Protein AF-A0A8J7KYQ0-F1 (afdb_monomer)

Structure (mmCIF, N/CA/C/O backbone):
data_AF-A0A8J7KYQ0-F1
#
_entry.id   AF-A0A8J7KYQ0-F1
#
loop_
_atom_site.group_PDB
_atom_site.id
_atom_site.type_symbol
_atom_site.label_atom_id
_atom_site.label_alt_id
_atom_site.label_comp_id
_atom_site.label_asym_id
_atom_site.label_entity_id
_atom_site.label_seq_id
_atom_site.pdbx_PDB_ins_code
_atom_site.Cartn_x
_atom_site.Cartn_y
_atom_site.Cartn_z
_atom_site.occupancy
_atom_site.B_iso_or_equiv
_atom_site.auth_seq_id
_atom_site.auth_comp_id
_atom_site.auth_asym_id
_atom_site.auth_atom_id
_atom_site.pdbx_PDB_model_num
ATOM 1 N N . MET A 1 1 ? -26.370 -4.526 -9.495 1.00 54.75 1 MET A N 1
ATOM 2 C CA . MET A 1 1 ? -25.594 -3.321 -9.130 1.00 54.75 1 MET A CA 1
ATOM 3 C C . MET A 1 1 ? -25.044 -3.590 -7.740 1.00 54.75 1 MET A C 1
ATOM 5 O O . MET A 1 1 ? -25.840 -3.920 -6.877 1.00 54.75 1 MET A O 1
ATOM 9 N N . ALA A 1 2 ? -23.726 -3.632 -7.558 1.00 66.69 2 ALA A N 1
ATOM 10 C CA . ALA A 1 2 ? -23.136 -4.050 -6.286 1.00 66.69 2 ALA A CA 1
ATOM 11 C C . ALA A 1 2 ? -22.965 -2.872 -5.328 1.00 66.69 2 ALA A C 1
ATOM 13 O O . ALA A 1 2 ? -22.535 -1.805 -5.773 1.00 66.69 2 ALA A O 1
ATOM 14 N N . LEU A 1 3 ? -23.238 -3.075 -4.037 1.00 78.31 3 LEU A N 1
ATOM 15 C CA . LEU A 1 3 ? -22.977 -2.042 -3.039 1.00 78.31 3 LEU A CA 1
ATOM 16 C C . LEU A 1 3 ? -21.464 -1.783 -2.883 1.00 78.31 3 LEU A C 1
ATOM 18 O O . LEU A 1 3 ? -20.649 -2.698 -3.075 1.00 78.31 3 LEU A O 1
ATOM 22 N N . PRO A 1 4 ? -21.070 -0.535 -2.563 1.00 79.50 4 PRO A N 1
ATOM 23 C CA . PRO A 1 4 ? -19.674 -0.181 -2.339 1.00 79.50 4 PRO A CA 1
ATOM 24 C C . PRO A 1 4 ? -19.111 -0.912 -1.113 1.00 79.50 4 PRO A C 1
ATOM 26 O O . PRO A 1 4 ? -19.818 -1.181 -0.142 1.00 79.50 4 PRO A O 1
ATOM 29 N N . ARG A 1 5 ? -17.812 -1.220 -1.148 1.00 86.94 5 ARG A N 1
ATOM 30 C CA . ARG A 1 5 ? -17.089 -1.770 0.004 1.00 86.94 5 ARG A CA 1
ATOM 31 C C . ARG A 1 5 ? -16.648 -0.633 0.928 1.00 86.94 5 ARG A C 1
ATOM 33 O O . ARG A 1 5 ? -16.149 0.384 0.450 1.00 86.94 5 ARG A O 1
ATOM 40 N N . LYS A 1 6 ? -16.792 -0.816 2.239 1.00 89.50 6 LYS A N 1
ATOM 41 C CA . LYS A 1 6 ? -16.379 0.141 3.276 1.00 89.50 6 LYS A CA 1
ATOM 42 C C . LYS A 1 6 ? -15.170 -0.389 4.034 1.00 89.50 6 LYS A C 1
ATOM 44 O O . LYS A 1 6 ? -15.173 -1.548 4.440 1.00 89.50 6 LYS A O 1
ATOM 49 N N . LEU A 1 7 ? -14.169 0.460 4.262 1.00 90.19 7 LEU A N 1
ATOM 50 C CA . LEU A 1 7 ? -13.067 0.156 5.178 1.00 90.19 7 LEU A CA 1
ATOM 51 C C . LEU A 1 7 ? -13.636 0.005 6.599 1.00 90.19 7 LEU A C 1
ATOM 53 O O . LEU A 1 7 ? -14.328 0.904 7.075 1.00 90.19 7 LEU A O 1
ATOM 57 N N . LYS A 1 8 ? -13.387 -1.134 7.251 1.00 90.38 8 LYS A N 1
ATOM 58 C CA . LYS A 1 8 ? -13.863 -1.431 8.615 1.00 90.38 8 LYS A CA 1
ATOM 59 C C . LYS A 1 8 ? -12.754 -1.316 9.644 1.00 90.38 8 LYS A C 1
ATOM 61 O O . LYS A 1 8 ? -12.941 -0.684 10.675 1.00 90.38 8 LYS A O 1
ATOM 66 N N . PHE A 1 9 ? -11.599 -1.895 9.335 1.00 90.12 9 PHE A N 1
ATOM 67 C CA . PHE A 1 9 ? -10.425 -1.844 10.197 1.00 90.12 9 PHE A CA 1
ATOM 68 C C . PHE A 1 9 ? -9.187 -1.572 9.368 1.00 90.12 9 PHE A C 1
ATOM 70 O O . PHE A 1 9 ? -9.071 -2.064 8.242 1.00 90.12 9 PHE A O 1
ATOM 77 N N . MET A 1 10 ? -8.254 -0.830 9.951 1.00 92.69 10 MET A N 1
ATOM 78 C CA . MET A 1 10 ? -6.953 -0.564 9.364 1.00 92.69 10 MET A CA 1
ATOM 79 C C . MET A 1 10 ? -5.838 -0.743 10.385 1.00 92.69 10 MET A C 1
ATOM 81 O O . MET A 1 10 ? -6.045 -0.609 11.589 1.00 92.69 10 MET A O 1
ATOM 85 N N . ASN A 1 11 ? -4.648 -1.016 9.872 1.00 92.00 11 ASN A N 1
ATOM 86 C CA . ASN A 1 11 ? -3.410 -0.959 10.619 1.00 92.00 11 ASN A CA 1
ATOM 87 C C . ASN A 1 11 ? -2.311 -0.384 9.719 1.00 92.00 11 ASN A C 1
ATOM 89 O O . ASN A 1 11 ? -2.334 -0.554 8.495 1.00 92.00 11 ASN A O 1
ATOM 93 N N . LEU A 1 12 ? -1.357 0.296 10.339 1.00 90.38 12 LEU A N 1
ATOM 94 C CA . LEU A 1 12 ? -0.141 0.780 9.714 1.00 90.38 12 LEU A CA 1
ATOM 95 C C . LEU A 1 12 ? 1.033 0.150 10.454 1.00 90.38 12 LEU A C 1
ATOM 97 O O . LEU A 1 12 ? 1.064 0.132 11.680 1.00 90.38 12 LEU A O 1
ATOM 101 N N . PHE A 1 13 ? 1.998 -0.355 9.708 1.00 88.56 13 PHE A N 1
ATOM 102 C CA . PHE A 1 13 ? 3.244 -0.865 10.237 1.00 88.56 13 PHE A CA 1
ATOM 103 C C . PHE A 1 13 ? 4.376 0.031 9.759 1.00 88.56 13 PHE A C 1
ATOM 105 O O . PHE A 1 13 ? 4.430 0.359 8.573 1.00 88.56 13 PHE A O 1
ATOM 112 N N . ASN A 1 14 ? 5.273 0.386 10.670 1.00 85.69 14 ASN A N 1
ATOM 113 C CA . ASN A 1 14 ? 6.532 1.054 10.365 1.00 85.69 14 ASN A CA 1
ATOM 114 C C . ASN A 1 14 ? 7.673 0.147 10.825 1.00 85.69 14 ASN A C 1
ATOM 116 O O . ASN A 1 14 ? 7.751 -0.160 12.013 1.00 85.69 14 ASN A O 1
ATOM 120 N N . ASP A 1 15 ? 8.472 -0.359 9.886 1.00 83.56 15 ASP A N 1
ATOM 121 C CA . ASP A 1 15 ? 9.552 -1.324 10.143 1.00 83.56 15 ASP A CA 1
ATOM 122 C C . ASP A 1 15 ? 9.108 -2.517 11.020 1.00 83.56 15 ASP A C 1
ATOM 124 O O . ASP A 1 15 ? 9.805 -2.984 11.916 1.00 83.56 15 ASP A O 1
ATOM 128 N N . GLY A 1 16 ? 7.890 -3.011 10.772 1.00 82.56 16 GLY A N 1
ATOM 129 C CA 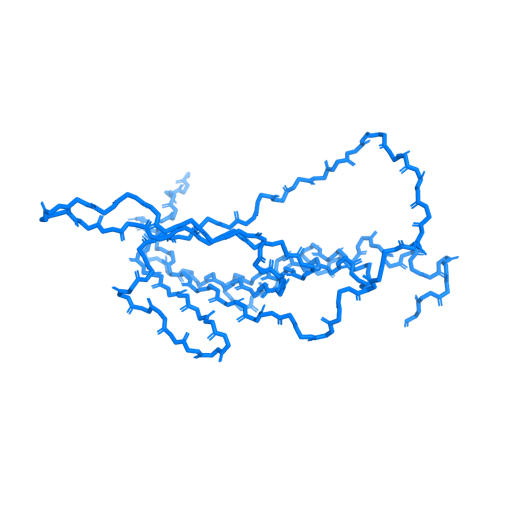. GLY A 1 16 ? 7.294 -4.141 11.493 1.00 82.56 16 GLY A CA 1
ATOM 130 C C . GLY A 1 16 ? 6.568 -3.776 12.793 1.00 82.56 16 GLY A C 1
ATOM 131 O O . GLY A 1 16 ? 5.771 -4.580 13.278 1.00 82.56 16 GLY A O 1
ATOM 132 N N . MET A 1 17 ? 6.742 -2.561 13.318 1.00 86.12 17 MET A N 1
ATOM 133 C CA . MET A 1 17 ? 6.001 -2.083 14.488 1.00 86.12 17 MET A CA 1
ATOM 134 C C . MET A 1 17 ? 4.581 -1.684 14.097 1.00 86.12 17 MET A C 1
ATOM 136 O O . MET A 1 17 ? 4.395 -0.881 13.190 1.00 86.12 17 MET A O 1
ATOM 140 N N . SER A 1 18 ? 3.581 -2.239 14.782 1.00 88.44 18 SER A N 1
ATOM 141 C CA . SER A 1 18 ? 2.156 -1.962 14.554 1.00 88.44 18 SER A CA 1
ATOM 142 C C . SER A 1 18 ? 1.724 -0.650 15.213 1.00 88.44 18 SER A C 1
ATOM 144 O O . SER A 1 18 ? 1.958 -0.451 16.401 1.00 88.44 18 SER A O 1
ATOM 146 N N . TYR A 1 19 ? 1.008 0.189 14.466 1.00 87.50 19 TYR A N 1
ATOM 147 C CA . TYR A 1 19 ? 0.425 1.463 14.911 1.00 87.50 19 TYR A CA 1
ATOM 148 C C . TYR A 1 19 ? -1.100 1.371 15.067 1.00 87.50 19 TYR A C 1
ATOM 150 O O . TYR A 1 19 ? -1.810 2.377 15.005 1.00 87.50 19 TYR A O 1
ATOM 158 N N . MET A 1 20 ? -1.633 0.163 15.252 1.00 87.31 20 MET A N 1
ATOM 159 C CA . MET A 1 20 ? -3.053 -0.064 15.513 1.00 87.31 20 MET A CA 1
ATOM 160 C C . MET A 1 20 ? -3.516 0.756 16.724 1.00 87.31 20 MET A C 1
ATOM 162 O O . MET A 1 20 ? -2.918 0.675 17.793 1.00 87.31 20 MET A O 1
ATOM 166 N N . GLY A 1 21 ? -4.574 1.550 16.548 1.00 83.00 21 GLY A N 1
ATOM 167 C CA . GLY A 1 21 ? -5.095 2.446 17.588 1.00 83.00 21 GLY A CA 1
ATOM 168 C C . GLY A 1 21 ? -4.341 3.774 17.743 1.00 83.00 21 GLY A C 1
ATOM 169 O O . GLY A 1 21 ? -4.811 4.631 18.479 1.00 83.00 21 GLY A O 1
ATOM 170 N N . ILE A 1 22 ? -3.221 3.966 17.036 1.00 84.38 22 ILE A N 1
ATOM 171 C CA . ILE A 1 22 ? -2.463 5.229 16.991 1.00 84.38 22 ILE A CA 1
ATOM 172 C C . ILE A 1 22 ? -2.682 5.919 15.641 1.00 84.38 22 ILE A C 1
ATOM 174 O O . ILE A 1 22 ? -3.004 7.100 15.579 1.00 84.38 22 ILE A O 1
ATOM 178 N N . ALA A 1 23 ? -2.531 5.175 14.541 1.00 81.44 23 ALA A N 1
ATOM 179 C CA . ALA A 1 23 ? -2.794 5.689 13.204 1.00 81.44 23 ALA A CA 1
ATOM 180 C C . ALA A 1 23 ? -4.308 5.734 12.950 1.00 81.44 23 ALA A C 1
ATOM 182 O O . ALA A 1 23 ? -4.938 4.702 12.715 1.00 81.44 23 ALA A O 1
ATOM 183 N N . THR A 1 24 ? -4.885 6.933 12.987 1.00 84.06 24 THR A N 1
ATOM 184 C CA . THR A 1 24 ? -6.325 7.165 12.787 1.00 84.06 24 THR A CA 1
ATOM 185 C C . THR A 1 24 ? -6.709 7.307 11.314 1.00 84.06 24 THR A C 1
ATOM 187 O O . THR A 1 24 ? -7.830 6.972 10.934 1.00 84.06 24 THR A O 1
ATOM 190 N N . ALA A 1 25 ? -5.780 7.758 10.465 1.00 84.25 25 ALA A N 1
ATOM 191 C CA . ALA A 1 25 ? -5.991 7.928 9.033 1.00 84.25 25 ALA A CA 1
ATOM 192 C C . ALA A 1 25 ? -4.720 7.613 8.231 1.00 84.25 25 ALA A C 1
ATOM 194 O O . ALA A 1 25 ? -3.605 7.905 8.656 1.00 84.25 25 ALA A O 1
ATOM 195 N N . VAL A 1 26 ? -4.890 7.039 7.037 1.00 84.06 26 VAL A N 1
ATOM 196 C CA . VAL A 1 26 ? -3.809 6.815 6.066 1.00 84.06 26 VAL A CA 1
ATOM 197 C C . VAL A 1 26 ? -4.278 7.290 4.699 1.00 84.06 26 VAL A C 1
ATOM 199 O O . VAL A 1 26 ? -5.305 6.843 4.192 1.00 84.06 26 VAL A O 1
ATOM 202 N N . THR A 1 27 ? -3.499 8.179 4.082 1.00 85.50 27 THR A N 1
ATOM 203 C CA . THR A 1 27 ? -3.706 8.592 2.690 1.00 85.50 27 THR A CA 1
ATOM 204 C C . THR A 1 27 ? -2.714 7.852 1.809 1.00 85.50 27 THR A C 1
ATOM 206 O O . THR A 1 27 ? -1.512 8.105 1.862 1.00 85.50 27 THR A O 1
ATOM 209 N N . LEU A 1 28 ? -3.215 6.919 1.001 1.00 84.06 28 LEU A N 1
ATOM 210 C CA . LEU A 1 28 ? -2.386 6.212 0.029 1.00 84.06 28 LEU A CA 1
ATOM 211 C C . LEU A 1 28 ? -1.940 7.170 -1.090 1.00 84.06 28 LEU A C 1
ATOM 213 O O . LEU A 1 28 ? -2.700 8.069 -1.466 1.00 84.06 28 LEU A O 1
ATOM 217 N N . PRO A 1 29 ? -0.730 6.991 -1.649 1.00 78.19 29 PRO A N 1
ATOM 218 C CA . PRO A 1 29 ? -0.236 7.854 -2.709 1.00 78.19 29 PRO A CA 1
ATOM 219 C C . PRO A 1 29 ? -1.156 7.792 -3.929 1.00 78.19 29 PRO A C 1
ATOM 221 O O . PRO A 1 29 ? -1.553 6.720 -4.392 1.00 78.19 29 PRO A O 1
ATOM 224 N N . LYS A 1 30 ? -1.480 8.964 -4.479 1.00 78.81 30 LYS A N 1
ATOM 225 C CA . LYS A 1 30 ? -2.261 9.053 -5.709 1.00 78.81 30 LYS A CA 1
ATOM 226 C C . LYS A 1 30 ? -1.416 8.557 -6.880 1.00 78.81 30 LYS A C 1
ATOM 228 O O . LYS A 1 30 ? -0.423 9.181 -7.247 1.00 78.81 30 LYS A O 1
ATOM 233 N N . LEU A 1 31 ? -1.842 7.462 -7.499 1.00 75.44 31 LEU A N 1
ATOM 234 C CA . LEU A 1 31 ? -1.203 6.943 -8.702 1.00 75.44 31 LEU A CA 1
ATOM 235 C C . LEU A 1 31 ? -1.687 7.740 -9.919 1.00 75.44 31 LEU A C 1
ATOM 237 O O . LEU A 1 31 ? -2.827 7.603 -10.360 1.00 75.44 31 LEU A O 1
ATOM 241 N N . THR A 1 32 ? -0.824 8.598 -10.461 1.00 68.94 32 THR A N 1
ATOM 242 C CA . THR A 1 32 ? -1.093 9.353 -11.695 1.00 68.94 32 THR A CA 1
ATOM 243 C C . THR A 1 32 ? 0.006 9.118 -12.714 1.00 68.94 32 THR A C 1
ATOM 245 O O . THR A 1 32 ? 1.170 9.410 -12.448 1.00 68.94 32 THR A O 1
ATOM 248 N N . ARG A 1 33 ? -0.369 8.671 -13.915 1.00 56.81 33 ARG A N 1
ATOM 249 C CA . ARG A 1 33 ? 0.528 8.662 -15.074 1.00 56.81 33 ARG A CA 1
ATOM 250 C C . ARG A 1 33 ? 0.626 10.072 -15.649 1.00 56.81 33 ARG A C 1
ATOM 252 O O . ARG A 1 33 ? -0.359 10.611 -16.149 1.00 56.81 33 ARG A O 1
ATOM 259 N N . LYS A 1 34 ? 1.813 10.673 -15.595 1.00 52.38 34 LYS A N 1
ATOM 260 C CA . LYS A 1 34 ? 2.080 11.952 -16.261 1.00 52.38 34 LYS A CA 1
ATOM 261 C C . LYS A 1 34 ? 2.439 11.676 -17.726 1.00 52.38 34 LYS A C 1
ATOM 263 O O . LYS A 1 34 ? 3.569 11.318 -18.024 1.00 52.38 34 LYS A O 1
ATOM 268 N N . LEU A 1 35 ? 1.463 11.810 -18.628 1.00 42.84 35 LEU A N 1
ATOM 269 C CA . LEU A 1 35 ? 1.586 11.485 -20.063 1.00 42.84 35 LEU A CA 1
ATOM 270 C C . LEU A 1 35 ? 2.150 12.638 -20.928 1.00 42.84 35 LEU A C 1
ATOM 272 O O . LEU A 1 35 ? 2.144 12.539 -22.150 1.00 42.84 35 LEU A O 1
ATOM 276 N N . GLY A 1 36 ? 2.629 13.735 -20.326 1.00 28.81 36 GLY A N 1
ATOM 277 C CA . GLY A 1 36 ? 3.064 14.934 -21.054 1.00 28.81 36 GLY A CA 1
ATOM 278 C C . GLY A 1 36 ? 4.263 15.651 -20.426 1.00 28.81 36 GLY A C 1
ATOM 279 O O . GLY A 1 36 ? 4.292 15.899 -19.218 1.00 28.81 36 GLY A O 1
ATOM 280 N N . SER A 1 37 ? 5.215 15.995 -21.301 1.00 33.03 37 SER A N 1
ATOM 281 C CA . SER A 1 37 ? 6.489 16.703 -21.092 1.00 33.03 37 SER A CA 1
ATOM 282 C C . SER A 1 37 ? 7.478 16.017 -20.148 1.00 33.03 37 SER A C 1
ATOM 284 O O . SER A 1 37 ? 7.783 16.503 -19.058 1.00 33.03 37 SER A O 1
ATOM 286 N N . TYR A 1 38 ? 8.048 14.913 -20.635 1.00 41.16 38 TYR A N 1
ATOM 287 C CA . TYR A 1 38 ? 9.401 14.508 -20.265 1.00 41.16 38 TYR A CA 1
ATOM 288 C C . TYR A 1 38 ? 10.363 15.649 -20.636 1.00 41.16 38 TYR A C 1
ATOM 290 O O . TYR A 1 38 ? 10.646 15.885 -21.809 1.00 41.16 38 TYR A O 1
ATOM 298 N N . ARG A 1 39 ? 10.836 16.397 -19.636 1.00 35.78 39 ARG A N 1
ATOM 299 C CA . ARG A 1 39 ? 12.098 17.131 -19.740 1.00 35.78 39 ARG A CA 1
ATOM 300 C C . ARG A 1 39 ? 13.166 16.205 -19.186 1.00 35.78 39 ARG A C 1
ATOM 302 O O . ARG A 1 39 ? 13.192 15.957 -17.983 1.00 35.78 39 ARG A O 1
ATOM 309 N N . GLY A 1 40 ? 13.996 15.679 -20.081 1.00 52.78 40 GLY A N 1
ATOM 310 C CA . GLY A 1 40 ? 15.217 14.986 -19.704 1.00 52.78 40 GLY A CA 1
ATOM 311 C C . GLY A 1 40 ? 16.094 15.909 -18.860 1.00 52.78 40 GLY A C 1
ATOM 312 O O . GLY A 1 40 ? 16.306 17.071 -19.202 1.00 52.78 40 GLY A O 1
ATOM 313 N N . GLY A 1 41 ? 16.573 15.386 -17.743 1.00 32.88 41 GLY A N 1
ATOM 314 C CA . GLY A 1 41 ? 17.595 15.993 -16.905 1.00 32.88 41 GLY A CA 1
ATOM 315 C C . GLY A 1 41 ? 18.366 14.851 -16.268 1.00 32.88 41 GLY A C 1
ATOM 316 O O . GLY A 1 41 ? 17.743 13.955 -15.709 1.00 32.88 41 GLY A O 1
ATOM 317 N N . GLY A 1 42 ? 19.686 14.844 -16.464 1.00 37.38 42 GLY A N 1
ATOM 318 C CA . GLY A 1 42 ? 20.588 13.717 -16.235 1.00 37.38 42 GLY A CA 1
ATOM 319 C C . GLY A 1 42 ? 20.306 12.881 -14.987 1.00 37.38 42 GLY A C 1
ATOM 320 O O . GLY A 1 42 ? 20.012 13.412 -13.918 1.00 37.38 42 GLY A O 1
ATOM 321 N N . MET A 1 43 ? 20.477 11.563 -15.132 1.00 44.06 43 MET A N 1
ATOM 322 C CA . MET A 1 43 ? 20.689 10.616 -14.033 1.00 44.06 43 MET A CA 1
ATOM 323 C C . MET A 1 43 ? 21.966 11.000 -13.267 1.00 44.06 43 MET A C 1
ATOM 325 O O . MET A 1 43 ? 23.019 10.404 -13.419 1.00 44.06 43 MET A O 1
ATOM 329 N N . ASN A 1 44 ? 21.852 12.057 -12.476 1.00 40.62 44 ASN A N 1
ATOM 330 C CA . ASN A 1 44 ? 22.730 12.462 -11.391 1.00 40.62 44 ASN A CA 1
ATOM 331 C C . ASN A 1 44 ? 21.816 12.951 -10.262 1.00 40.62 44 ASN A C 1
ATOM 333 O O . ASN A 1 44 ? 21.817 14.106 -9.853 1.00 40.62 44 ASN A O 1
ATOM 337 N N . GLY A 1 45 ? 20.968 12.044 -9.790 1.00 37.88 45 GLY A N 1
ATOM 338 C CA . GLY A 1 45 ? 20.383 12.107 -8.464 1.00 37.88 45 GLY A CA 1
ATOM 339 C C . GLY A 1 45 ? 20.745 10.785 -7.824 1.00 37.88 45 GLY A C 1
ATOM 340 O O . GLY A 1 45 ? 20.329 9.750 -8.336 1.00 37.88 45 GLY A O 1
ATOM 341 N N . ALA A 1 46 ? 21.591 10.815 -6.797 1.00 35.12 46 ALA A N 1
ATOM 342 C CA . ALA A 1 46 ? 21.977 9.638 -6.035 1.00 35.12 46 ALA A CA 1
ATOM 343 C C . ALA A 1 46 ? 20.764 8.7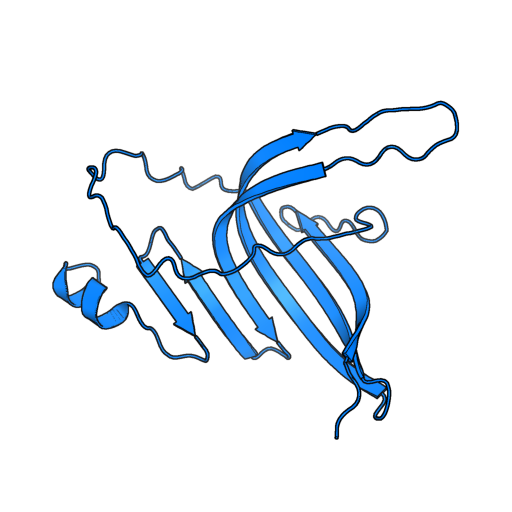18 -5.847 1.00 35.12 46 ALA A C 1
ATOM 345 O O . ALA A 1 46 ? 19.725 9.178 -5.362 1.00 35.12 46 ALA A O 1
ATOM 346 N N . ALA A 1 47 ? 20.893 7.447 -6.249 1.00 41.31 47 ALA A N 1
ATOM 347 C CA . ALA A 1 47 ? 19.944 6.417 -5.854 1.00 41.31 47 ALA A CA 1
ATOM 348 C C . ALA A 1 47 ? 19.696 6.611 -4.352 1.00 41.31 47 ALA A C 1
ATOM 350 O O . ALA A 1 47 ? 20.676 6.635 -3.597 1.00 41.31 47 ALA A O 1
ATOM 351 N N . PRO A 1 48 ? 18.454 6.870 -3.904 1.00 45.19 48 PRO A N 1
ATOM 352 C CA . PRO A 1 48 ? 18.194 7.042 -2.488 1.00 45.19 48 PRO A CA 1
ATOM 353 C C . PRO A 1 48 ? 18.695 5.774 -1.798 1.00 45.19 48 PRO A C 1
ATOM 355 O O . PRO A 1 48 ? 18.163 4.695 -2.041 1.00 45.19 48 PRO A O 1
ATOM 358 N N . GLY A 1 49 ? 19.791 5.911 -1.044 1.00 43.62 49 GLY A N 1
ATOM 359 C CA . GLY A 1 49 ? 20.458 4.826 -0.334 1.00 43.62 49 GLY A CA 1
ATOM 360 C C . GLY A 1 49 ? 19.455 3.903 0.345 1.00 43.62 49 GLY A C 1
ATOM 361 O O . GLY A 1 49 ? 18.433 4.372 0.852 1.00 43.62 49 GLY A O 1
ATOM 362 N N . ALA A 1 50 ? 19.784 2.613 0.306 1.00 48.41 50 ALA A N 1
ATOM 363 C CA . ALA A 1 50 ? 18.974 1.455 0.672 1.00 48.41 50 ALA A CA 1
ATOM 364 C C . ALA A 1 50 ? 18.355 1.472 2.089 1.00 48.41 50 ALA A C 1
ATOM 366 O O . ALA A 1 50 ? 17.555 0.594 2.395 1.00 48.41 50 ALA A O 1
ATOM 367 N N . ASP A 1 51 ? 18.643 2.490 2.904 1.00 52.62 51 ASP A N 1
ATOM 368 C CA . ASP A 1 51 ? 17.994 2.793 4.185 1.00 52.62 51 ASP A CA 1
ATOM 369 C C . ASP A 1 51 ? 16.677 3.555 3.976 1.00 52.62 51 ASP A C 1
ATOM 371 O O . ASP A 1 51 ? 16.532 4.730 4.325 1.00 52.62 51 ASP A O 1
ATOM 375 N N . ALA A 1 52 ? 15.715 2.915 3.318 1.00 61.44 52 ALA A N 1
ATOM 376 C CA . ALA A 1 52 ? 14.397 3.492 3.106 1.00 61.44 52 ALA A CA 1
ATOM 377 C C . ALA A 1 52 ? 13.369 2.789 3.999 1.00 61.44 52 ALA A C 1
ATOM 379 O O . ALA A 1 52 ? 13.286 1.562 4.008 1.00 61.44 52 ALA A O 1
ATOM 380 N N . VAL A 1 53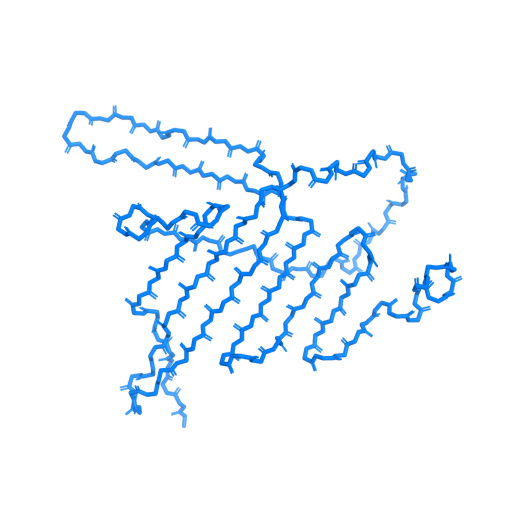 ? 12.594 3.595 4.728 1.00 65.94 53 VAL A N 1
ATOM 381 C CA . VAL A 1 53 ? 11.617 3.150 5.728 1.00 65.94 53 VAL A CA 1
ATOM 382 C C . VAL A 1 53 ? 10.587 2.246 5.062 1.00 65.94 53 VAL A C 1
ATOM 384 O O . VAL A 1 53 ? 10.009 2.616 4.028 1.00 65.94 53 VAL A O 1
ATOM 387 N N . MET A 1 54 ? 10.362 1.064 5.637 1.00 80.94 54 MET A N 1
ATOM 388 C CA . MET A 1 54 ? 9.345 0.143 5.154 1.00 80.94 54 MET A CA 1
ATOM 389 C C . MET A 1 54 ? 8.033 0.435 5.872 1.00 80.94 54 MET A C 1
ATOM 391 O O . MET A 1 54 ? 7.857 0.133 7.051 1.00 80.94 54 MET A O 1
ATOM 395 N N . LEU A 1 55 ? 7.075 0.982 5.132 1.00 86.56 55 LEU A N 1
ATOM 396 C C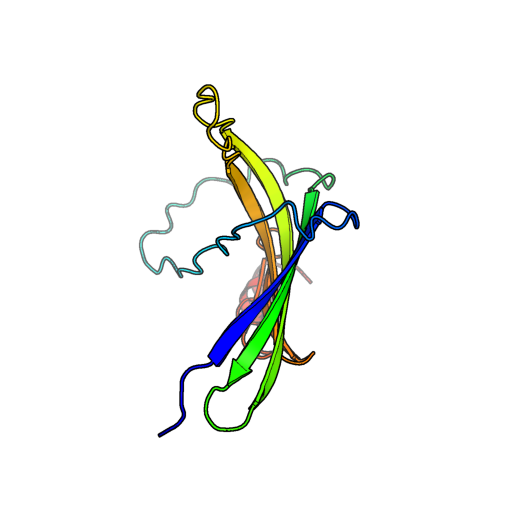A . LEU A 1 55 ? 5.724 1.185 5.632 1.00 86.56 55 LEU A CA 1
ATOM 397 C C . LEU A 1 55 ? 4.807 0.130 5.018 1.00 86.56 55 LEU A C 1
ATOM 399 O O . LEU A 1 55 ? 4.808 -0.090 3.804 1.00 86.56 55 LEU A O 1
ATOM 403 N N . ARG A 1 56 ? 3.988 -0.509 5.849 1.00 90.62 56 ARG A N 1
ATOM 404 C CA . ARG A 1 56 ? 2.938 -1.420 5.387 1.00 90.62 56 ARG A CA 1
ATOM 405 C C . ARG A 1 56 ? 1.595 -0.955 5.908 1.00 90.62 56 ARG A C 1
ATOM 407 O O . ARG A 1 56 ? 1.397 -0.862 7.109 1.00 90.62 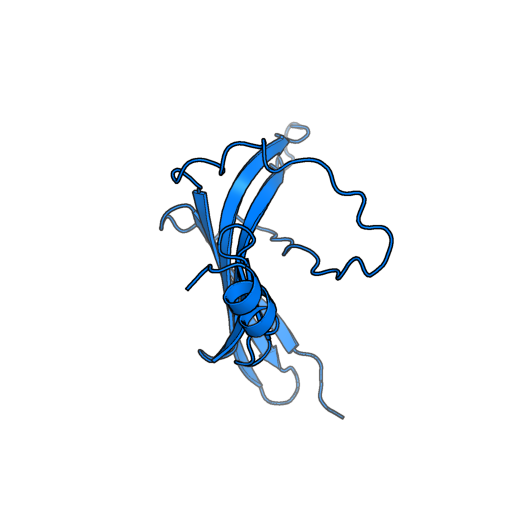56 ARG A O 1
ATOM 414 N N . PHE A 1 57 ? 0.652 -0.713 5.020 1.00 91.75 57 PHE A N 1
ATOM 415 C CA . PHE A 1 57 ? -0.741 -0.496 5.370 1.00 91.75 57 PHE A CA 1
ATOM 416 C C . PHE A 1 57 ? -1.534 -1.779 5.132 1.00 91.75 57 PHE A C 1
ATOM 418 O O . PHE A 1 57 ? -1.365 -2.434 4.107 1.00 91.75 57 PHE A O 1
ATOM 425 N N . THR A 1 58 ? -2.427 -2.115 6.056 1.00 93.19 58 THR A N 1
ATOM 426 C CA . THR A 1 58 ? -3.390 -3.207 5.894 1.00 93.19 58 THR A CA 1
ATOM 427 C C . THR A 1 58 ? -4.786 -2.693 6.210 1.00 93.19 58 THR A C 1
ATOM 429 O O . THR A 1 58 ? -4.993 -2.122 7.279 1.00 93.19 58 THR A O 1
ATOM 432 N N . GLY A 1 59 ? -5.745 -2.918 5.318 1.00 92.94 59 GLY A N 1
ATOM 433 C CA . GLY A 1 59 ? -7.144 -2.545 5.492 1.00 92.94 59 GLY A CA 1
ATOM 434 C C . GLY A 1 59 ? -8.077 -3.716 5.208 1.00 92.94 59 GLY A C 1
ATOM 435 O O . GLY A 1 59 ? -7.889 -4.444 4.236 1.00 92.94 59 GLY A O 1
ATOM 436 N N . SER A 1 60 ? -9.106 -3.881 6.035 1.00 92.19 60 SER A N 1
ATOM 437 C CA . SER A 1 60 ? -10.208 -4.815 5.785 1.00 92.19 60 SER A CA 1
ATOM 438 C C . SER A 1 60 ? -11.403 -4.047 5.238 1.00 92.19 60 SER A C 1
ATOM 440 O O . SER A 1 60 ? -11.919 -3.129 5.880 1.00 92.19 60 SER A O 1
ATOM 442 N N . TYR A 1 61 ? -11.835 -4.396 4.033 1.00 91.38 61 TYR A N 1
ATOM 443 C CA . TYR A 1 61 ? -12.971 -3.755 3.389 1.00 91.38 61 TYR A CA 1
ATOM 444 C C . TYR A 1 61 ? -14.125 -4.736 3.328 1.00 91.38 61 TYR A C 1
ATOM 446 O O . TYR A 1 61 ? -13.988 -5.825 2.783 1.00 91.38 61 TYR A O 1
ATOM 454 N N . GLN A 1 62 ? -15.270 -4.337 3.862 1.00 91.38 62 GLN A N 1
ATOM 455 C CA . GLN A 1 62 ? -16.465 -5.163 3.887 1.00 91.38 62 GLN A CA 1
ATOM 456 C C . GLN A 1 62 ? -17.509 -4.613 2.924 1.00 91.38 62 GLN A C 1
ATOM 458 O O . GLN A 1 62 ? -17.745 -3.403 2.870 1.00 91.38 62 GLN A O 1
ATOM 463 N N . ARG A 1 63 ? -18.141 -5.504 2.168 1.00 88.56 63 ARG A N 1
ATOM 464 C CA . ARG A 1 63 ? -19.291 -5.182 1.324 1.00 88.56 63 ARG A CA 1
ATOM 465 C C . ARG A 1 63 ? -20.568 -5.086 2.159 1.00 88.56 63 ARG A C 1
ATOM 467 O O . ARG A 1 63 ? -20.806 -5.944 3.005 1.00 88.56 63 ARG A O 1
ATOM 474 N N . ASP A 1 64 ? -21.391 -4.072 1.905 1.00 86.81 64 ASP A N 1
ATOM 475 C CA . ASP A 1 64 ? -22.616 -3.837 2.686 1.00 86.81 64 ASP A CA 1
ATOM 476 C C . ASP A 1 64 ? -23.766 -4.814 2.361 1.00 86.81 64 ASP A C 1
ATOM 478 O O . ASP A 1 64 ? -24.635 -5.016 3.202 1.00 86.81 64 ASP A O 1
ATOM 482 N N . ASP A 1 65 ? -23.799 -5.410 1.165 1.00 86.69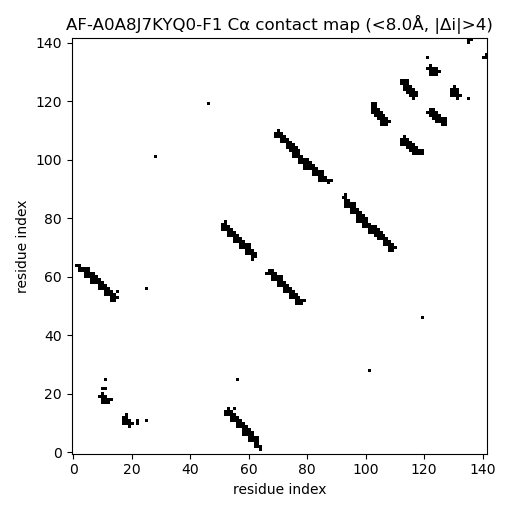 65 ASP A N 1
ATOM 483 C CA . ASP A 1 65 ? -24.857 -6.338 0.723 1.00 86.69 65 ASP A CA 1
ATOM 484 C C . ASP A 1 65 ? -24.553 -7.795 1.092 1.00 86.69 65 ASP A C 1
ATOM 486 O O . ASP A 1 65 ? -25.419 -8.499 1.602 1.00 86.69 65 ASP A O 1
ATOM 490 N N . THR A 1 66 ? -23.333 -8.262 0.822 1.00 87.56 66 THR A N 1
ATOM 491 C CA . THR A 1 66 ? -22.953 -9.674 0.994 1.00 87.56 66 THR A CA 1
ATOM 492 C C . THR A 1 66 ? -22.186 -9.950 2.281 1.00 87.56 66 THR A C 1
ATOM 494 O O . THR A 1 66 ? -21.974 -11.110 2.626 1.00 87.56 66 THR A O 1
ATOM 497 N N . GLY A 1 67 ? -21.706 -8.910 2.968 1.00 84.62 67 GLY A N 1
ATOM 498 C CA . GLY A 1 67 ? -20.805 -9.054 4.110 1.00 84.62 67 GLY A CA 1
ATOM 499 C C . GLY A 1 67 ? -19.410 -9.574 3.747 1.00 84.62 67 GLY A C 1
ATOM 500 O O . GLY A 1 67 ? -18.593 -9.747 4.647 1.00 84.62 67 GLY A O 1
ATOM 501 N N . GLU A 1 68 ? -19.127 -9.796 2.458 1.00 89.12 68 GLU A N 1
ATOM 502 C CA . GLU A 1 68 ? -17.839 -10.260 1.940 1.00 89.12 68 GLU A CA 1
ATOM 503 C C . GLU A 1 68 ? -16.725 -9.303 2.368 1.00 89.12 68 GLU A C 1
ATOM 505 O O . GLU A 1 68 ? -16.821 -8.085 2.171 1.00 89.12 68 GLU A O 1
ATOM 510 N N . ILE A 1 69 ? -15.674 -9.867 2.961 1.00 89.88 69 ILE A N 1
ATOM 511 C CA . ILE A 1 69 ? -14.511 -9.128 3.438 1.00 89.88 69 ILE A CA 1
ATOM 512 C C . ILE A 1 69 ? -13.379 -9.353 2.451 1.00 89.88 69 ILE A C 1
ATOM 514 O O . ILE A 1 69 ? -13.006 -10.495 2.195 1.00 89.88 69 ILE A O 1
ATOM 518 N N . ILE A 1 70 ? -12.820 -8.253 1.958 1.00 91.06 70 ILE A N 1
ATOM 519 C CA . ILE A 1 70 ? -11.575 -8.257 1.205 1.00 91.06 70 ILE A CA 1
ATOM 520 C C . ILE A 1 70 ? -10.453 -7.666 2.048 1.00 91.06 70 ILE A C 1
ATOM 522 O O . ILE A 1 70 ? -10.648 -6.728 2.833 1.00 91.06 70 ILE A O 1
ATOM 526 N N . THR A 1 71 ? -9.258 -8.194 1.850 1.00 91.12 71 THR A N 1
ATOM 527 C CA . THR A 1 71 ? -8.037 -7.677 2.467 1.00 91.12 71 THR A CA 1
ATOM 528 C C . THR A 1 71 ? -7.281 -6.826 1.462 1.00 91.12 71 THR A C 1
ATOM 530 O O . THR A 1 71 ? -7.065 -7.233 0.325 1.00 91.12 71 THR A O 1
ATOM 533 N N . VAL A 1 72 ? -6.884 -5.625 1.871 1.00 93.25 72 VAL A N 1
ATOM 534 C CA . VAL A 1 72 ? -6.044 -4.730 1.076 1.00 93.25 72 VAL A CA 1
ATOM 535 C C . VAL A 1 72 ? -4.747 -4.527 1.830 1.00 93.25 72 VAL A C 1
ATOM 537 O O . VAL A 1 72 ? -4.752 -3.999 2.940 1.00 93.25 72 VAL A O 1
ATOM 540 N N . GLU A 1 73 ? -3.639 -4.918 1.222 1.00 93.31 73 GLU A N 1
ATOM 541 C CA . GLU A 1 73 ? -2.300 -4.665 1.733 1.00 93.31 73 GLU A CA 1
ATOM 542 C C . GLU A 1 73 ? -1.564 -3.729 0.777 1.00 93.31 73 GLU A C 1
ATOM 544 O O . GLU A 1 73 ? -1.556 -3.933 -0.437 1.00 93.31 73 GLU A O 1
ATOM 549 N N . VAL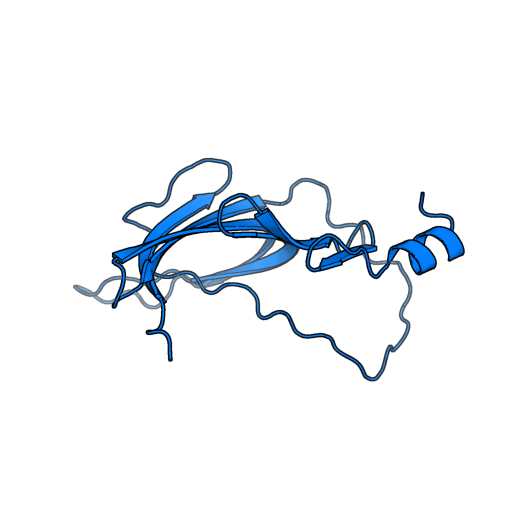 A 1 74 ? -0.944 -2.693 1.334 1.00 92.12 74 VAL A N 1
ATOM 550 C CA . VAL A 1 74 ? -0.043 -1.806 0.609 1.00 92.12 74 VAL A CA 1
ATOM 551 C C . VAL A 1 74 ? 1.311 -1.828 1.286 1.00 92.12 74 VAL A C 1
ATOM 553 O O . VAL A 1 74 ? 1.425 -1.448 2.447 1.00 92.12 74 VAL A O 1
ATOM 556 N N . VAL A 1 75 ? 2.343 -2.216 0.550 1.00 90.56 75 VAL A N 1
ATOM 557 C CA . VAL A 1 75 ? 3.736 -2.093 0.977 1.00 90.56 75 VAL A CA 1
ATOM 558 C C . VAL A 1 75 ? 4.341 -0.913 0.243 1.00 90.56 75 VAL A C 1
ATOM 560 O O . VAL A 1 75 ? 4.293 -0.841 -0.983 1.00 90.56 75 VAL A O 1
ATOM 563 N N . MET A 1 76 ? 4.918 0.020 0.985 1.00 86.88 76 MET A N 1
ATOM 564 C CA . MET A 1 76 ? 5.620 1.159 0.418 1.00 86.88 76 MET A CA 1
ATOM 565 C C . MET A 1 76 ? 7.007 1.282 1.039 1.00 86.88 76 MET A C 1
ATOM 567 O O . MET A 1 76 ? 7.215 1.009 2.221 1.00 86.88 76 MET A O 1
ATOM 571 N N . ARG A 1 77 ? 7.962 1.697 0.212 1.00 84.62 77 ARG A N 1
ATOM 572 C CA . ARG A 1 77 ? 9.313 2.043 0.647 1.00 84.62 77 ARG A CA 1
ATOM 573 C C . ARG A 1 77 ? 9.604 3.457 0.199 1.00 84.62 77 ARG A C 1
ATOM 575 O O . ARG A 1 77 ? 9.281 3.828 -0.931 1.00 84.62 77 ARG A O 1
ATOM 582 N N . GLY A 1 78 ? 10.202 4.246 1.076 1.00 76.56 78 GLY A N 1
ATOM 583 C CA . GLY A 1 78 ? 10.474 5.636 0.771 1.00 76.56 78 GLY A CA 1
ATOM 584 C C . GLY A 1 78 ? 11.213 6.358 1.877 1.00 76.56 78 GLY A C 1
ATOM 585 O O . GLY A 1 78 ? 11.640 5.764 2.864 1.00 76.56 78 GLY A O 1
ATOM 586 N N . ARG A 1 79 ? 11.352 7.668 1.703 1.00 77.69 79 ARG A N 1
ATOM 587 C CA . ARG A 1 79 ? 11.893 8.561 2.728 1.00 77.69 79 ARG A CA 1
ATOM 588 C C . ARG A 1 79 ? 10.807 9.513 3.189 1.00 77.69 79 ARG A C 1
ATOM 590 O O . ARG A 1 79 ? 10.068 10.053 2.359 1.00 77.69 79 ARG A O 1
ATOM 597 N N . HIS A 1 80 ? 10.716 9.727 4.498 1.00 80.06 80 HIS A N 1
ATOM 598 C CA . HIS A 1 80 ? 9.894 10.802 5.035 1.00 80.06 80 HIS A CA 1
ATOM 599 C C . HIS A 1 80 ? 10.436 12.128 4.507 1.00 80.06 80 HIS A C 1
ATOM 601 O O . HIS A 1 80 ? 11.608 12.456 4.674 1.00 80.06 80 HIS A O 1
ATOM 607 N N . LYS A 1 81 ? 9.582 12.842 3.787 1.00 80.19 81 LYS A N 1
ATOM 608 C CA . LYS A 1 81 ? 9.876 14.147 3.210 1.00 80.19 81 LYS A CA 1
ATOM 609 C C . LYS A 1 81 ? 9.622 15.251 4.229 1.00 80.19 81 LYS A C 1
ATOM 611 O O . LYS A 1 81 ? 10.351 16.233 4.258 1.00 80.19 81 LYS A O 1
ATOM 616 N N . GLU A 1 82 ? 8.567 15.089 5.020 1.00 82.31 82 GLU A N 1
ATOM 617 C CA . GLU A 1 82 ? 8.061 16.106 5.933 1.00 82.31 82 GLU A CA 1
ATOM 618 C C . GLU A 1 82 ? 7.362 15.435 7.115 1.00 82.31 82 GLU A C 1
ATOM 620 O O . GLU A 1 82 ? 6.650 14.441 6.937 1.00 82.31 82 GLU A O 1
ATOM 625 N N . ILE A 1 83 ? 7.586 15.985 8.306 1.00 87.19 83 ILE A N 1
ATOM 626 C CA . ILE A 1 83 ? 6.890 15.628 9.539 1.00 87.19 83 ILE A CA 1
ATOM 627 C C . ILE A 1 83 ? 6.294 16.929 10.069 1.00 87.19 83 ILE A C 1
ATOM 629 O O . ILE A 1 83 ? 7.025 17.823 10.487 1.00 87.19 83 ILE A O 1
ATOM 633 N N . ASP A 1 84 ? 4.975 17.027 10.014 1.00 88.62 84 ASP A N 1
ATOM 634 C CA . ASP A 1 84 ? 4.191 18.127 10.557 1.00 88.62 84 ASP A CA 1
ATOM 635 C C . ASP A 1 84 ? 3.614 17.673 11.901 1.00 88.62 84 ASP A C 1
ATOM 637 O O . ASP A 1 84 ? 2.835 16.722 11.971 1.00 88.62 84 ASP A O 1
ATOM 641 N N . GLY A 1 85 ? 4.057 18.317 12.981 1.00 85.44 85 GLY A N 1
ATOM 642 C CA . GLY A 1 85 ? 3.626 18.006 14.345 1.00 85.44 85 GLY A CA 1
ATOM 643 C C . GLY A 1 85 ? 2.231 18.528 14.694 1.00 85.44 85 GLY A C 1
ATOM 644 O O . GLY A 1 85 ? 1.769 18.276 15.804 1.00 85.44 85 GLY A O 1
ATOM 645 N N . GLY A 1 86 ? 1.586 19.255 13.778 1.00 84.94 86 GLY A N 1
ATOM 646 C CA . GLY A 1 86 ? 0.290 19.872 14.001 1.00 84.94 86 GLY A CA 1
ATOM 647 C C . GLY A 1 86 ? 0.334 21.032 14.997 1.00 84.94 86 GLY A C 1
ATOM 648 O O . GLY A 1 86 ? 1.387 21.495 15.441 1.00 84.94 86 GLY A O 1
ATOM 649 N N . GLU A 1 87 ? -0.852 21.517 15.353 1.00 82.00 87 GLU A N 1
ATOM 650 C CA . GLU A 1 87 ? -1.049 22.533 16.385 1.00 82.00 87 GLU A CA 1
ATOM 651 C C . GLU A 1 87 ? -1.499 21.833 17.675 1.00 82.00 87 GLU A C 1
ATOM 653 O O . GLU A 1 87 ? -2.472 21.085 17.663 1.00 82.00 87 GLU A O 1
ATOM 658 N N . SER A 1 88 ? -0.792 22.045 18.789 1.00 85.31 88 SER A N 1
ATOM 659 C CA . SER A 1 88 ? -1.160 21.451 20.083 1.00 85.31 88 SER A CA 1
ATOM 660 C C . SER A 1 88 ? -1.977 22.441 20.912 1.00 85.31 88 SER A C 1
ATOM 662 O O . SER A 1 88 ? -1.448 23.466 21.348 1.00 85.31 88 SER A O 1
ATOM 664 N N . LYS A 1 89 ? -3.255 22.132 21.150 1.00 85.38 89 LYS A N 1
ATOM 665 C CA . LYS A 1 89 ? -4.164 22.919 22.000 1.00 85.38 89 LYS A CA 1
ATOM 666 C C . LYS A 1 89 ? -4.501 22.148 23.270 1.00 85.38 89 LYS A C 1
ATOM 668 O O . LYS A 1 89 ? -4.593 20.925 23.268 1.00 85.38 89 LYS A O 1
ATOM 673 N N . GLN A 1 90 ? -4.669 22.862 24.383 1.00 85.44 90 GLN A N 1
ATOM 674 C CA . GLN A 1 90 ? -5.001 22.227 25.657 1.00 85.44 90 GLN A CA 1
ATOM 675 C C . GLN A 1 90 ? -6.375 21.547 25.564 1.00 85.44 90 GLN A C 1
ATOM 677 O O . GLN A 1 90 ? -7.383 22.220 25.374 1.00 85.44 90 GLN A O 1
ATOM 682 N N . GLY A 1 91 ? -6.401 20.226 25.743 1.00 85.94 91 GLY A N 1
ATOM 683 C CA . GLY A 1 91 ? -7.629 19.427 25.727 1.00 85.94 91 GLY A CA 1
ATOM 684 C C . GLY A 1 91 ? -8.080 18.941 24.346 1.00 85.94 91 GLY A C 1
ATOM 685 O O . GLY A 1 91 ? -9.113 18.282 24.278 1.00 85.94 91 GLY A O 1
ATOM 686 N N . GLU A 1 92 ? -7.329 19.226 23.277 1.00 86.12 92 GLU A N 1
ATOM 687 C CA . GLU A 1 92 ? -7.571 18.681 21.934 1.00 86.12 92 GLU A CA 1
ATOM 688 C C . GLU A 1 92 ? -6.499 17.650 21.563 1.00 86.12 92 GLU A C 1
ATOM 690 O O . GLU A 1 92 ? -5.357 17.727 22.023 1.00 86.12 92 GLU A O 1
ATOM 695 N N . ASP A 1 93 ? -6.870 16.691 20.715 1.00 78.44 93 ASP A N 1
ATOM 696 C CA . ASP A 1 93 ? -5.930 15.714 20.175 1.00 78.44 93 ASP A CA 1
ATOM 697 C C . ASP A 1 93 ? -4.992 16.388 19.161 1.00 78.44 93 ASP A C 1
ATOM 699 O O . ASP A 1 93 ? -5.434 17.048 18.218 1.00 78.44 93 ASP A O 1
ATOM 703 N N . THR A 1 94 ? -3.683 16.195 19.326 1.00 82.94 94 THR A N 1
ATOM 704 C CA . THR A 1 94 ? -2.685 16.662 18.356 1.00 82.94 94 THR A CA 1
ATOM 705 C C . THR A 1 94 ? -2.565 15.662 17.204 1.00 82.94 94 THR A C 1
ATOM 707 O O . THR A 1 94 ? -2.176 14.510 17.404 1.00 82.94 94 THR A O 1
ATOM 710 N N . GLU A 1 95 ? -2.830 16.108 15.976 1.00 83.81 95 GLU A N 1
ATOM 711 C CA . GLU A 1 95 ? -2.607 15.310 14.766 1.00 83.81 95 GLU A CA 1
ATOM 712 C C . GLU A 1 95 ? -1.185 15.501 14.220 1.00 83.81 95 GLU A C 1
ATOM 714 O O . GLU A 1 95 ? -0.831 16.586 13.760 1.00 83.81 95 GLU A O 1
ATOM 719 N N . ILE A 1 96 ? -0.392 14.427 14.185 1.00 83.81 96 ILE A N 1
ATOM 720 C CA . ILE A 1 96 ? 0.909 14.410 13.502 1.00 83.81 96 ILE A CA 1
ATOM 721 C C . ILE A 1 96 ? 0.719 13.886 12.076 1.00 83.81 96 ILE A C 1
ATOM 723 O O . ILE A 1 96 ? 0.225 12.775 11.869 1.00 83.81 96 ILE A O 1
ATOM 727 N N . LYS A 1 97 ? 1.158 14.656 11.080 1.00 84.75 97 LYS A N 1
ATOM 728 C CA . LYS A 1 97 ? 1.112 14.284 9.661 1.00 84.75 97 LYS A CA 1
ATOM 729 C C . LYS A 1 97 ? 2.514 13.986 9.154 1.00 84.75 97 LYS A C 1
ATOM 731 O O . LYS A 1 97 ? 3.413 14.815 9.229 1.00 84.75 97 LYS A O 1
ATOM 736 N N . ILE A 1 98 ? 2.698 12.798 8.588 1.00 84.31 98 ILE A N 1
ATOM 737 C CA . ILE A 1 98 ? 3.975 12.373 8.008 1.00 84.31 98 ILE A CA 1
ATOM 738 C C . ILE A 1 98 ? 3.787 12.170 6.506 1.00 84.31 98 ILE A C 1
ATOM 740 O O . ILE A 1 98 ? 2.967 11.359 6.076 1.00 84.31 98 ILE A O 1
ATOM 744 N N . SER A 1 99 ? 4.559 12.899 5.700 1.00 82.62 99 SER A N 1
ATOM 745 C CA . SER A 1 99 ? 4.564 12.784 4.241 1.00 82.62 99 SER A CA 1
ATOM 746 C C . SER A 1 99 ? 5.774 11.981 3.784 1.00 82.62 99 SER A C 1
ATOM 748 O O . SER A 1 99 ? 6.909 12.311 4.124 1.00 82.62 99 SER A O 1
ATOM 750 N N . THR A 1 100 ? 5.552 10.939 2.984 1.00 79.19 100 THR A N 1
ATOM 751 C CA . THR A 1 100 ? 6.609 10.031 2.515 1.00 79.19 100 THR A CA 1
ATOM 752 C C . THR A 1 100 ? 6.711 10.064 0.997 1.00 79.19 100 THR A C 1
ATOM 754 O O . THR A 1 100 ? 5.738 9.814 0.285 1.00 79.19 100 THR A O 1
ATOM 757 N N . GLN A 1 101 ? 7.913 10.321 0.482 1.00 78.38 101 GLN A N 1
ATOM 758 C CA . GLN A 1 101 ? 8.226 10.113 -0.929 1.00 78.38 101 GLN A CA 1
ATOM 759 C C . GLN A 1 101 ? 8.492 8.628 -1.167 1.00 78.38 101 GLN A C 1
ATOM 761 O O . GLN A 1 101 ? 9.519 8.104 -0.739 1.00 78.38 101 GLN A O 1
ATOM 766 N N . CYS A 1 102 ? 7.551 7.957 -1.833 1.00 76.12 102 CYS A N 1
ATOM 767 C CA . CYS A 1 102 ? 7.626 6.527 -2.122 1.00 76.12 102 CYS A CA 1
ATOM 768 C C . CYS A 1 102 ? 8.477 6.265 -3.374 1.00 76.12 102 CYS A C 1
ATOM 770 O O . CYS A 1 102 ? 8.210 6.835 -4.431 1.00 76.12 102 CYS A O 1
ATOM 772 N N . THR A 1 103 ? 9.467 5.383 -3.260 1.00 79.44 103 THR A N 1
ATOM 773 C CA . THR A 1 103 ? 10.270 4.858 -4.378 1.00 79.44 103 THR A CA 1
ATOM 774 C C . THR A 1 103 ? 9.808 3.470 -4.821 1.00 79.44 103 THR A C 1
ATOM 776 O O . THR A 1 103 ? 9.998 3.115 -5.986 1.00 79.44 103 THR A O 1
ATOM 779 N N . TYR A 1 104 ? 9.157 2.737 -3.912 1.00 83.81 104 TYR A N 1
ATOM 780 C CA . TYR A 1 104 ? 8.494 1.456 -4.141 1.00 83.81 104 TYR A CA 1
ATOM 781 C C . TYR A 1 104 ? 7.057 1.511 -3.622 1.00 83.81 104 TYR A C 1
ATOM 783 O O . TYR A 1 104 ? 6.806 2.032 -2.530 1.00 83.81 104 TYR A O 1
ATOM 791 N N . TYR A 1 105 ? 6.130 0.942 -4.381 1.00 88.12 105 TYR A N 1
ATOM 792 C CA . TYR A 1 105 ? 4.728 0.795 -4.019 1.00 88.12 105 TYR A CA 1
ATOM 793 C C . TYR A 1 105 ? 4.204 -0.543 -4.535 1.00 88.12 105 TYR A C 1
ATOM 795 O O . TYR A 1 105 ? 4.258 -0.803 -5.733 1.00 88.12 105 TYR A O 1
ATOM 803 N N . LYS A 1 106 ? 3.636 -1.360 -3.653 1.00 89.50 106 LYS A N 1
ATOM 804 C CA . LYS A 1 106 ? 2.963 -2.611 -3.997 1.00 89.50 106 LYS A CA 1
ATOM 805 C C . LYS A 1 106 ? 1.589 -2.657 -3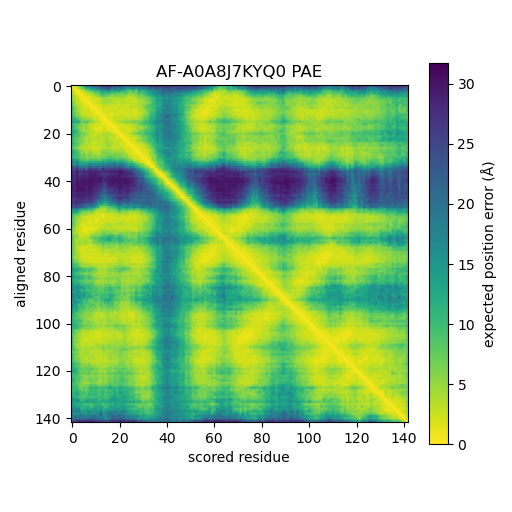.356 1.00 89.50 106 LYS A C 1
ATOM 807 O O . LYS A 1 106 ? 1.472 -2.458 -2.153 1.00 89.50 106 LYS A O 1
ATOM 812 N N . LEU A 1 107 ? 0.569 -2.933 -4.159 1.00 91.81 107 LEU A N 1
ATOM 813 C CA . LEU A 1 107 ? -0.823 -3.089 -3.758 1.00 91.81 107 LEU A CA 1
ATOM 814 C C . LEU A 1 107 ? -1.266 -4.525 -4.018 1.00 91.81 107 LEU A C 1
ATOM 816 O O . LEU A 1 107 ? -1.279 -4.986 -5.162 1.00 91.81 107 LEU A O 1
ATOM 820 N N . THR A 1 108 ? -1.707 -5.182 -2.957 1.00 92.31 108 THR A N 1
ATOM 821 C CA . THR A 1 108 ? -2.241 -6.539 -2.962 1.00 92.31 108 THR A CA 1
ATOM 822 C C . THR A 1 108 ? -3.685 -6.500 -2.470 1.00 92.31 108 THR A C 1
ATOM 824 O O . THR A 1 108 ? -3.976 -5.894 -1.440 1.00 92.31 108 THR A O 1
ATOM 827 N N . MET A 1 109 ? -4.599 -7.139 -3.197 1.00 90.44 109 MET A N 1
ATOM 828 C CA . MET A 1 109 ? -5.999 -7.306 -2.800 1.00 90.44 109 MET A CA 1
ATOM 829 C C . MET A 1 109 ? -6.332 -8.795 -2.763 1.00 90.44 109 MET A C 1
ATOM 831 O O . MET A 1 109 ? -6.104 -9.486 -3.751 1.00 90.44 109 MET A O 1
ATOM 835 N N . ASP A 1 110 ? -6.832 -9.298 -1.636 1.00 90.38 110 ASP A N 1
ATOM 836 C CA . ASP A 1 110 ? -7.128 -10.726 -1.418 1.00 90.38 110 ASP A CA 1
ATOM 837 C C . ASP A 1 110 ? -5.955 -11.653 -1.760 1.00 90.38 110 ASP A C 1
ATOM 839 O O . ASP A 1 110 ? -6.101 -12.691 -2.402 1.00 90.38 110 ASP A O 1
ATOM 843 N N . GLY A 1 111 ? -4.747 -11.233 -1.374 1.00 86.81 111 GLY A N 1
ATOM 844 C CA . GLY A 1 111 ? -3.508 -11.956 -1.672 1.00 86.81 111 GLY A CA 1
ATOM 845 C C . GLY A 1 111 ? -3.051 -11.867 -3.134 1.00 86.81 111 GLY A C 1
ATOM 846 O O . GLY A 1 111 ? -1.966 -12.345 -3.458 1.00 86.81 111 GLY A O 1
ATOM 847 N N . LYS A 1 112 ? -3.821 -11.222 -4.017 1.00 88.75 112 LYS A N 1
ATOM 848 C CA . LYS A 1 112 ? -3.460 -11.010 -5.419 1.00 88.75 112 LYS A CA 1
ATOM 849 C C . LYS A 1 112 ? -2.777 -9.663 -5.614 1.00 88.75 112 LYS A C 1
ATOM 851 O O . LYS A 1 112 ? -3.330 -8.617 -5.279 1.00 88.75 112 LYS A O 1
ATOM 856 N N . GLU A 1 113 ? -1.589 -9.683 -6.208 1.00 90.75 113 GLU A N 1
ATOM 857 C CA . GLU A 1 113 ? -0.887 -8.464 -6.603 1.00 90.75 113 GLU A CA 1
ATOM 858 C C . GLU A 1 113 ? -1.654 -7.742 -7.717 1.00 90.75 113 GLU A C 1
ATOM 860 O O . GLU A 1 113 ? -1.902 -8.288 -8.796 1.00 90.75 113 GLU A O 1
ATOM 865 N N . MET A 1 114 ? -2.038 -6.501 -7.436 1.00 90.12 114 MET A N 1
ATOM 866 C CA . MET A 1 114 ? -2.778 -5.650 -8.361 1.00 90.12 114 MET A CA 1
ATOM 867 C C . MET A 1 114 ? -1.855 -4.640 -9.032 1.00 90.12 114 MET A C 1
ATOM 869 O O . MET A 1 114 ? -1.971 -4.408 -10.235 1.00 90.12 114 MET A O 1
ATOM 873 N N . ILE A 1 115 ? -0.959 -4.020 -8.262 1.00 90.38 115 ILE A N 1
ATOM 874 C CA . ILE A 1 115 ? -0.034 -2.997 -8.754 1.00 90.38 115 ILE A CA 1
ATOM 875 C C . ILE A 1 115 ? 1.306 -3.159 -8.044 1.00 90.38 115 ILE A C 1
ATOM 877 O O . ILE A 1 115 ? 1.338 -3.243 -6.821 1.00 90.38 115 ILE A O 1
ATOM 881 N N . GLU A 1 116 ? 2.397 -3.116 -8.796 1.00 89.31 116 GLU A N 1
ATOM 882 C CA . GLU A 1 116 ? 3.754 -2.946 -8.280 1.00 89.31 116 GLU A CA 1
ATOM 883 C C . GLU A 1 116 ? 4.451 -1.851 -9.096 1.00 89.31 116 GLU A C 1
ATOM 885 O O . GLU A 1 116 ? 4.479 -1.894 -10.325 1.00 89.31 116 GLU A O 1
ATOM 890 N N . ILE A 1 117 ? 4.970 -0.835 -8.412 1.00 86.62 117 ILE A N 1
ATOM 891 C CA . ILE A 1 117 ? 5.719 0.275 -8.995 1.00 86.62 117 ILE A CA 1
ATOM 892 C C . ILE A 1 117 ? 7.041 0.380 -8.249 1.00 86.62 117 ILE A C 1
ATOM 894 O O . ILE A 1 117 ? 7.060 0.660 -7.051 1.00 86.62 117 ILE A O 1
ATOM 898 N N . ASP A 1 118 ? 8.135 0.210 -8.978 1.00 83.31 118 ASP A N 1
ATOM 899 C CA . ASP A 1 118 ? 9.493 0.432 -8.503 1.00 83.31 118 ASP A CA 1
ATOM 900 C C . ASP A 1 118 ? 10.184 1.424 -9.436 1.00 83.31 118 ASP A C 1
ATOM 902 O O . ASP A 1 118 ? 10.484 1.135 -10.595 1.00 83.31 118 ASP A O 1
ATOM 906 N N . THR A 1 119 ? 10.422 2.624 -8.922 1.00 75.69 119 THR A N 1
ATOM 907 C CA . THR A 1 119 ? 11.072 3.697 -9.683 1.00 75.69 119 THR A CA 1
ATOM 908 C C . THR A 1 119 ? 12.580 3.503 -9.834 1.00 75.69 119 THR A C 1
ATOM 910 O O . THR A 1 119 ? 13.161 4.067 -10.757 1.00 75.69 119 THR A O 1
ATOM 913 N N . ILE A 1 120 ? 13.209 2.706 -8.965 1.00 75.81 120 ILE A N 1
ATOM 914 C CA . ILE A 1 120 ? 14.649 2.425 -8.998 1.00 75.81 120 ILE A CA 1
ATOM 915 C C . ILE A 1 120 ? 14.922 1.338 -10.034 1.00 75.81 120 ILE A C 1
ATOM 917 O O . ILE A 1 120 ? 15.774 1.507 -10.902 1.00 75.81 120 ILE A O 1
ATOM 921 N N . ASN A 1 121 ? 14.148 0.255 -9.978 1.00 73.19 121 ASN A N 1
ATOM 922 C CA . ASN A 1 121 ? 14.293 -0.884 -10.884 1.00 73.19 121 ASN A CA 1
ATOM 923 C C . ASN A 1 121 ? 13.480 -0.737 -12.183 1.00 73.19 121 ASN A C 1
ATOM 925 O O . ASN A 1 121 ? 13.449 -1.657 -12.995 1.00 73.19 121 ASN A O 1
ATOM 929 N N . MET A 1 122 ? 12.809 0.403 -12.389 1.00 72.44 122 MET A N 1
ATOM 930 C CA . MET A 1 122 ? 11.899 0.660 -13.514 1.00 72.44 122 MET A CA 1
ATOM 931 C C . MET A 1 122 ? 10.849 -0.446 -13.709 1.00 72.44 122 MET A C 1
ATOM 933 O O . MET A 1 122 ? 10.633 -0.920 -14.825 1.00 72.44 122 MET A O 1
ATOM 937 N N . ILE A 1 123 ? 10.194 -0.878 -12.633 1.00 80.31 123 ILE A N 1
ATOM 938 C CA . ILE A 1 123 ? 9.115 -1.873 -12.679 1.00 80.31 123 ILE A CA 1
ATOM 939 C C . ILE A 1 123 ? 7.777 -1.141 -12.604 1.00 80.31 123 ILE A C 1
ATOM 941 O O . ILE A 1 123 ? 7.554 -0.328 -11.712 1.00 80.31 123 ILE A O 1
ATOM 945 N N . GLU A 1 124 ? 6.875 -1.434 -13.538 1.00 85.44 124 GLU A N 1
ATOM 946 C CA . GLU A 1 124 ? 5.470 -1.025 -13.462 1.00 85.44 124 GLU A CA 1
ATOM 947 C C . GLU A 1 124 ? 4.612 -2.230 -13.844 1.00 85.44 124 GLU A C 1
ATOM 949 O O . GLU A 1 124 ? 4.286 -2.436 -15.015 1.00 85.44 124 GLU A O 1
ATOM 954 N N . ARG A 1 125 ? 4.246 -3.046 -12.857 1.00 85.00 125 ARG A N 1
ATOM 955 C CA . ARG A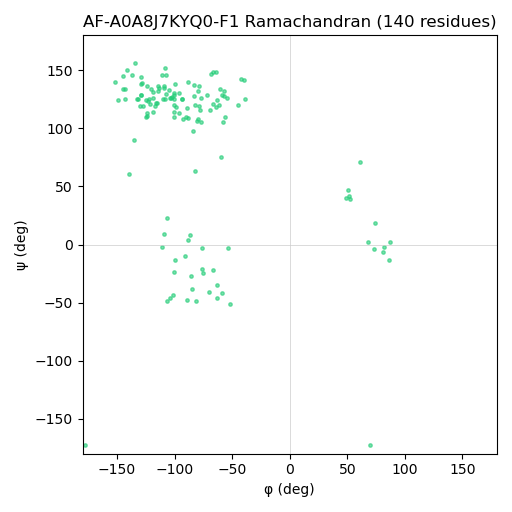 1 125 ? 3.335 -4.173 -13.048 1.00 85.00 125 ARG A CA 1
ATOM 956 C C . ARG A 1 125 ? 1.926 -3.766 -12.680 1.00 85.00 125 ARG A C 1
ATOM 958 O O . ARG A 1 125 ? 1.674 -3.225 -11.607 1.00 85.00 125 ARG A O 1
ATOM 965 N N . VAL A 1 126 ? 0.992 -4.050 -13.577 1.00 86.50 126 VAL A N 1
ATOM 966 C CA . VAL A 1 126 ? -0.437 -3.823 -13.356 1.00 86.50 126 VAL A CA 1
ATOM 967 C C . VAL A 1 126 ? -1.173 -5.103 -13.709 1.00 86.50 126 VAL A C 1
ATOM 969 O O . VAL A 1 126 ? -1.119 -5.553 -14.852 1.00 86.50 126 VAL A O 1
ATOM 972 N N . ASN A 1 127 ? -1.865 -5.687 -12.732 1.00 85.06 127 ASN A N 1
ATOM 973 C CA . ASN A 1 127 ? -2.554 -6.974 -12.842 1.00 85.06 127 ASN A CA 1
ATOM 974 C C . ASN A 1 127 ? -1.647 -8.102 -13.372 1.00 85.06 127 ASN A C 1
ATOM 976 O O . ASN A 1 127 ? -2.081 -8.918 -14.183 1.00 85.06 127 ASN A O 1
ATOM 980 N N . GLY A 1 128 ? -0.380 -8.121 -12.946 1.00 81.38 128 GLY A N 1
ATOM 981 C CA . GLY A 1 128 ? 0.617 -9.110 -13.368 1.00 81.38 128 GLY A CA 1
ATOM 982 C C . GLY A 1 128 ? 1.296 -8.835 -14.715 1.00 81.38 128 GLY A C 1
ATOM 983 O O . GLY A 1 128 ? 2.191 -9.585 -15.085 1.00 81.38 128 GLY A O 1
ATOM 984 N N . VAL A 1 129 ? 0.926 -7.772 -15.439 1.00 83.44 129 VAL A N 1
ATOM 985 C CA . VAL A 1 129 ? 1.591 -7.387 -16.696 1.00 83.44 129 VAL A CA 1
ATOM 986 C C . VAL A 1 129 ? 2.592 -6.271 -16.431 1.00 83.44 129 VAL A C 1
ATOM 988 O O . VAL A 1 129 ? 2.196 -5.180 -16.013 1.00 83.44 129 VAL A O 1
ATOM 991 N N . ASP A 1 130 ? 3.871 -6.533 -16.700 1.00 85.56 130 ASP A N 1
ATOM 992 C CA . ASP A 1 130 ? 4.938 -5.537 -16.619 1.00 85.56 130 ASP A CA 1
ATOM 993 C C . ASP A 1 130 ? 4.943 -4.643 -17.860 1.00 85.56 130 ASP A C 1
ATOM 995 O O . ASP A 1 130 ? 5.099 -5.097 -18.991 1.00 85.56 130 ASP A O 1
ATOM 999 N N . ARG A 1 131 ? 4.744 -3.345 -17.654 1.00 82.19 131 ARG A N 1
ATOM 1000 C CA . ARG A 1 131 ? 4.634 -2.360 -18.733 1.00 82.19 131 ARG A CA 1
ATOM 1001 C C . ARG A 1 131 ? 5.968 -1.725 -19.107 1.00 82.19 131 ARG A C 1
ATOM 1003 O O . ARG A 1 131 ? 6.028 -1.022 -20.113 1.00 82.19 131 ARG A O 1
ATOM 1010 N N . LEU A 1 132 ? 7.018 -1.955 -18.319 1.00 81.06 132 LEU A N 1
ATOM 1011 C CA . LEU A 1 132 ? 8.350 -1.390 -18.536 1.00 81.06 132 LEU A CA 1
ATOM 1012 C C . LEU A 1 132 ? 9.383 -2.442 -18.947 1.00 81.06 132 LEU A C 1
ATOM 1014 O O . LEU A 1 132 ? 10.509 -2.082 -19.271 1.00 81.06 132 LEU A O 1
ATOM 1018 N N . GLU A 1 133 ? 9.000 -3.717 -19.014 1.00 79.38 133 GLU A N 1
ATOM 1019 C CA . GLU A 1 133 ? 9.878 -4.823 -19.409 1.00 79.38 133 GLU A CA 1
ATOM 1020 C C . GLU A 1 133 ? 10.608 -4.567 -20.736 1.00 79.38 133 GLU A C 1
ATOM 1022 O O . GLU A 1 133 ? 11.835 -4.620 -20.785 1.00 79.38 133 GLU A O 1
ATOM 1027 N N . GLN A 1 134 ? 9.883 -4.194 -21.797 1.00 76.50 134 GLN A N 1
ATOM 1028 C CA . GLN A 1 134 ? 10.493 -3.906 -23.102 1.00 76.50 134 GLN A CA 1
ATOM 1029 C C . GLN A 1 134 ? 11.458 -2.713 -23.054 1.00 76.50 134 GLN A C 1
ATOM 1031 O O . GLN A 1 134 ? 12.484 -2.719 -23.733 1.00 76.50 134 GLN A O 1
ATOM 1036 N N . HIS A 1 135 ? 11.159 -1.702 -22.233 1.00 78.25 135 HIS A N 1
ATOM 1037 C CA . HIS A 1 135 ? 12.046 -0.556 -22.048 1.00 78.25 135 HIS A CA 1
ATOM 1038 C C . HIS A 1 135 ? 13.315 -0.938 -21.283 1.00 78.25 135 HIS A C 1
ATOM 1040 O O . HIS A 1 135 ? 14.390 -0.495 -21.676 1.00 78.25 135 HIS A O 1
ATOM 1046 N N . ARG A 1 136 ? 13.212 -1.781 -20.246 1.00 80.12 136 ARG A N 1
ATOM 1047 C CA . ARG A 1 136 ? 14.367 -2.282 -19.483 1.00 80.12 136 ARG A CA 1
ATOM 1048 C C . ARG A 1 136 ? 15.304 -3.113 -20.356 1.00 80.12 136 ARG A C 1
ATOM 1050 O O . ARG A 1 136 ? 16.502 -2.837 -20.389 1.00 80.12 136 ARG A O 1
ATOM 1057 N N . LEU A 1 137 ? 14.742 -4.022 -21.156 1.00 74.75 137 LEU A N 1
ATOM 1058 C CA . LEU A 1 137 ? 15.501 -4.803 -22.135 1.00 74.75 137 LEU A CA 1
ATOM 1059 C C . LEU A 1 137 ? 16.223 -3.904 -23.149 1.00 74.75 137 LEU A C 1
ATOM 1061 O O . LEU A 1 137 ? 17.394 -4.128 -23.447 1.00 74.75 137 LEU A O 1
ATOM 1065 N N . ALA A 1 138 ? 15.562 -2.851 -23.639 1.00 74.38 138 ALA A N 1
ATOM 1066 C CA . ALA A 1 138 ? 16.145 -1.929 -24.614 1.00 74.38 138 ALA A CA 1
ATOM 1067 C C . ALA A 1 138 ? 17.322 -1.095 -24.069 1.00 74.38 138 ALA A C 1
ATOM 1069 O O . ALA A 1 138 ? 18.136 -0.618 -24.859 1.00 74.38 138 ALA A O 1
ATOM 1070 N N . ILE A 1 139 ? 17.428 -0.918 -22.746 1.00 79.62 139 ILE A N 1
ATOM 1071 C CA . ILE A 1 139 ? 18.511 -0.159 -22.091 1.00 79.62 139 ILE A CA 1
ATOM 1072 C C . ILE A 1 139 ? 19.497 -1.045 -21.316 1.00 79.62 139 ILE A C 1
ATOM 1074 O O . ILE A 1 139 ? 20.351 -0.523 -20.603 1.00 79.62 139 ILE A O 1
ATOM 1078 N N . GLY A 1 140 ? 19.403 -2.371 -21.461 1.00 71.25 140 GLY A N 1
ATOM 1079 C CA . GLY A 1 140 ? 20.342 -3.323 -20.860 1.00 71.25 140 GLY A CA 1
ATOM 1080 C C . GLY A 1 140 ? 20.189 -3.525 -19.349 1.00 71.25 140 GLY A C 1
ATOM 1081 O O . GLY A 1 140 ? 21.118 -4.017 -18.713 1.00 71.25 140 GLY A O 1
ATOM 1082 N N . LEU A 1 141 ? 19.043 -3.157 -18.770 1.00 65.94 141 LEU A N 1
ATOM 1083 C CA . LEU A 1 141 ? 18.682 -3.528 -17.401 1.00 65.94 141 LEU A CA 1
ATOM 1084 C C . LEU A 1 141 ? 17.954 -4.877 -17.467 1.00 65.94 141 LEU A C 1
ATOM 1086 O O . LEU A 1 141 ? 16.843 -4.947 -17.994 1.00 65.94 141 LEU A O 1
ATOM 1090 N N . VAL A 1 142 ? 18.610 -5.941 -16.995 1.00 57.03 142 VAL A N 1
ATOM 1091 C CA . VAL A 1 142 ? 18.077 -7.316 -16.948 1.00 57.03 142 VAL A CA 1
ATOM 1092 C C . VAL A 1 142 ? 17.697 -7.665 -15.520 1.00 57.03 142 VAL A C 1
ATOM 1094 O O . VAL A 1 142 ? 18.564 -7.472 -14.638 1.00 57.03 142 VAL A O 1
#

Foldseek 3Di:
DFADWAWDAKWKDKVNRICGVNCPDDDDDDDDDPPDDDDDDDPPDPPPPPPWIWMKMWTWIAGPPPRDIKIKIKIFTFAFPDWDQADDDVPDDTDIDTDTDTQWIWIDMNNQTAWTHHNVLRFTDGSNDTPCVVVCVVVVRD

pLDDT: mean 78.1, std 15.88, range [28.81, 93.31]

Secondary structure (DSSP, 8-state):
-PPPEEEEEEEEEETTEE-TTT-------------S------S-S----S--EEEEEEEEEEETTT--EEEEEEEEEEEEEEEE-----TTSPPPPEEEEEEEEEEEEETTEEEEEEETTTTEEEETTEESSHHHHHHTT--

Sequence (142 aa):
MALPRKLKFMNLFNDGMSYMGIATAVTLPKLTRKLGSYRGGGMNGAAPGADAVMLRFTGSYQRDDTGEIITVEVVMRGRHKEIDGGESKQGEDTEIKISTQCTYYKLTMDGKEMIEIDTINMIERVNGVDRLEQHRLAIGLV

Mean predicted aligned error: 9.34 Å

Radius of gyration: 18.36 Å; Cα contacts (8 Å, |Δi|>4): 238; chains: 1; bounding box: 48×35×50 Å

Nearest PDB structures (foldseek):
  6u5f-assembly1_M  TM=8.652E-01  e=2.142E-08  Pseudomonas aeruginosa PAO1
  6yf7-assembly1_AA  TM=3.655E-01  e=8.849E+00  Marine phage AC

Solvent-accessible surface area (backbone atoms only — not comparable to full-atom values): 8713 Å² total; per-residue (Å²): 136,82,65,70,66,42,80,75,49,66,40,42,26,55,74,80,47,77,32,62,92,68,64,87,76,83,83,76,84,83,89,72,86,82,90,73,80,90,74,89,71,76,98,79,66,80,75,79,62,89,87,44,54,44,37,35,40,40,36,37,28,34,26,77,79,80,64,51,73,42,44,38,38,35,43,34,28,24,46,78,74,46,77,44,70,57,70,83,51,95,94,54,86,60,57,68,48,77,44,65,53,67,48,30,41,35,37,28,46,70,89,39,64,43,38,37,39,27,71,84,82,54,42,40,28,51,68,79,45,62,76,28,55,72,59,32,58,76,70,73,54,127